Protein AF-A0A7C1DWI2-F1 (afdb_monomer_lite)

Secondary structure (DSSP, 8-state):
--HHHHHHHHHHHHHTTSPTT----HHHHHHHTT-TTTHHHHHHHHH--

Radius of gyration: 10.4 Å; chains: 1; bounding box: 26×22×21 Å

pLDDT: mean 88.08, std 10.91, range [49.88, 96.88]

Sequence (49 aa):
MDTDDHFFFRVYEVVKKIPPGRVTSYGAIARYLGSAGAARMVGWAMNQS

Structure (mmCIF, N/CA/C/O backbone):
data_AF-A0A7C1DWI2-F1
#
_entry.id   AF-A0A7C1DWI2-F1
#
loop_
_atom_site.group_PDB
_atom_site.id
_atom_site.type_symbol
_atom_site.label_atom_id
_atom_site.label_alt_id
_atom_site.label_comp_id
_atom_site.label_asym_id
_atom_site.label_entity_id
_atom_site.label_seq_id
_atom_site.pdbx_PDB_ins_code
_atom_site.Cartn_x
_atom_site.Cartn_y
_atom_site.Cartn_z
_atom_site.occupancy
_atom_site.B_iso_or_equiv
_atom_site.auth_seq_id
_atom_site.auth_comp_id
_atom_site.auth_asym_id
_atom_site.auth_atom_id
_atom_site.pdbx_PDB_model_num
ATOM 1 N N . MET A 1 1 ? 15.380 15.545 -11.626 1.00 49.88 1 MET A N 1
ATOM 2 C CA . MET A 1 1 ? 14.139 15.065 -10.993 1.00 49.88 1 MET A CA 1
ATOM 3 C C . MET A 1 1 ? 14.326 13.576 -10.812 1.00 49.88 1 MET A C 1
ATOM 5 O O . MET A 1 1 ? 14.327 12.855 -11.808 1.00 49.88 1 MET A O 1
ATOM 9 N N . ASP A 1 2 ? 14.643 13.153 -9.597 1.00 60.97 2 ASP A N 1
ATOM 10 C CA . ASP A 1 2 ? 15.007 11.774 -9.299 1.00 60.97 2 ASP A CA 1
ATOM 11 C C . ASP A 1 2 ? 13.818 10.843 -9.557 1.00 60.97 2 ASP A C 1
ATOM 13 O O . ASP A 1 2 ? 12.669 11.133 -9.225 1.00 60.97 2 ASP A O 1
ATOM 17 N N . THR A 1 3 ? 14.074 9.737 -10.252 1.00 65.56 3 THR A N 1
ATOM 18 C CA . THR A 1 3 ? 13.017 8.805 -10.686 1.00 65.56 3 THR A CA 1
ATOM 19 C C . THR A 1 3 ? 12.355 8.111 -9.487 1.00 65.56 3 THR A C 1
ATOM 21 O O . THR A 1 3 ?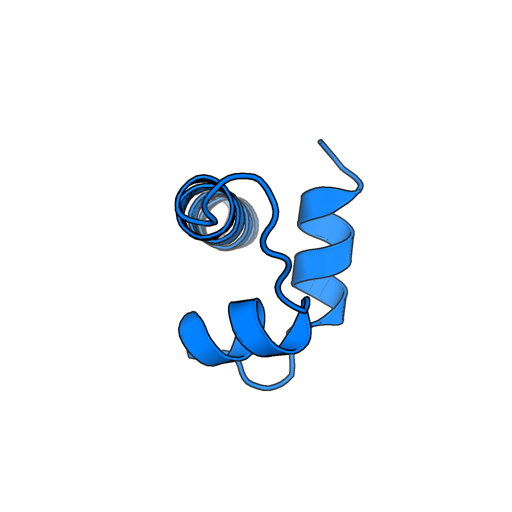 11.182 7.727 -9.554 1.00 65.56 3 THR A O 1
ATOM 24 N N . ASP A 1 4 ? 13.084 8.024 -8.373 1.00 69.06 4 ASP A N 1
ATOM 25 C CA . ASP A 1 4 ? 12.638 7.442 -7.109 1.00 69.06 4 ASP A CA 1
ATOM 26 C C . ASP A 1 4 ? 11.555 8.290 -6.428 1.00 69.06 4 ASP A C 1
ATOM 28 O O . ASP A 1 4 ? 10.544 7.742 -5.978 1.00 69.06 4 ASP A O 1
ATOM 32 N N . ASP A 1 5 ? 11.667 9.622 -6.479 1.00 77.25 5 ASP A N 1
ATOM 33 C CA . ASP A 1 5 ? 10.652 10.539 -5.941 1.00 77.25 5 ASP A CA 1
ATOM 34 C C . ASP A 1 5 ? 9.297 10.330 -6.622 1.00 77.25 5 ASP A C 1
ATOM 36 O O . ASP A 1 5 ? 8.243 10.303 -5.981 1.00 77.25 5 ASP A O 1
ATOM 40 N N . HIS A 1 6 ? 9.312 10.101 -7.938 1.00 85.69 6 HIS A N 1
ATOM 41 C CA . HIS A 1 6 ? 8.096 9.834 -8.699 1.00 85.69 6 HIS A CA 1
ATOM 42 C C . HIS 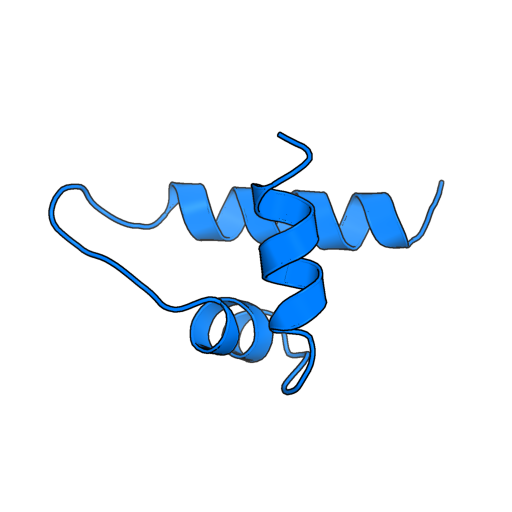A 1 6 ? 7.482 8.464 -8.359 1.00 85.69 6 HIS A C 1
ATOM 44 O O . HIS A 1 6 ? 6.261 8.281 -8.427 1.00 85.69 6 HIS A O 1
ATOM 50 N N . PHE A 1 7 ? 8.290 7.469 -7.987 1.00 86.06 7 PHE A N 1
ATOM 51 C CA . PHE A 1 7 ? 7.769 6.190 -7.508 1.00 86.06 7 PHE A CA 1
ATOM 52 C C . PHE A 1 7 ? 7.134 6.333 -6.119 1.00 86.06 7 PHE A C 1
ATOM 54 O O . PHE A 1 7 ? 5.998 5.893 -5.931 1.00 86.06 7 PHE A O 1
ATOM 61 N N . PHE A 1 8 ? 7.804 7.003 -5.180 1.00 90.00 8 PHE A N 1
ATOM 62 C CA . PHE A 1 8 ? 7.293 7.210 -3.823 1.00 90.00 8 PHE A CA 1
ATOM 63 C C . PHE A 1 8 ? 6.030 8.066 -3.800 1.00 90.00 8 PHE A C 1
ATOM 65 O O . PHE A 1 8 ? 5.051 7.691 -3.156 1.00 90.00 8 PHE A O 1
ATOM 72 N N . PHE A 1 9 ? 5.981 9.140 -4.589 1.00 91.62 9 PHE A N 1
ATOM 73 C CA . PHE A 1 9 ? 4.776 9.954 -4.734 1.00 91.62 9 PHE A CA 1
ATOM 74 C C . PHE A 1 9 ? 3.561 9.117 -5.160 1.00 91.62 9 PHE A C 1
ATOM 76 O O . PHE A 1 9 ? 2.495 9.188 -4.547 1.00 91.62 9 PHE A O 1
ATOM 83 N N . ARG A 1 10 ? 3.730 8.247 -6.164 1.00 92.19 10 ARG A N 1
ATOM 84 C CA . ARG A 1 10 ? 2.656 7.352 -6.618 1.00 92.19 10 ARG A CA 1
ATOM 85 C C . ARG A 1 10 ? 2.232 6.349 -5.545 1.00 92.19 10 ARG A C 1
ATOM 87 O O . ARG A 1 10 ? 1.047 6.039 -5.462 1.00 92.19 10 ARG A O 1
ATOM 94 N N . VAL A 1 11 ? 3.157 5.860 -4.717 1.00 92.69 11 VAL A N 1
ATOM 95 C CA . VAL A 1 11 ? 2.824 5.005 -3.564 1.00 92.69 11 VAL A CA 1
ATOM 96 C C . VAL A 1 11 ? 1.911 5.751 -2.591 1.00 92.69 11 VAL A C 1
ATOM 98 O O . VAL A 1 11 ? 0.852 5.228 -2.239 1.00 92.69 11 VAL A O 1
ATOM 101 N N . TYR A 1 12 ? 2.261 6.982 -2.218 1.00 92.75 12 TYR A N 1
ATOM 102 C CA . TYR A 1 12 ? 1.455 7.787 -1.298 1.00 92.75 12 TYR A CA 1
ATOM 103 C C . TYR A 1 12 ? 0.053 8.077 -1.841 1.00 92.75 12 TYR A C 1
ATOM 105 O O . TYR A 1 12 ? -0.932 7.944 -1.113 1.00 92.75 12 TYR A O 1
ATOM 113 N N . GLU A 1 13 ? -0.067 8.401 -3.128 1.00 94.31 13 GLU A N 1
ATOM 114 C CA . GLU A 1 13 ? -1.362 8.642 -3.776 1.00 94.31 13 GLU A CA 1
ATOM 115 C C . GLU A 1 13 ? -2.270 7.405 -3.788 1.00 94.31 13 GLU A C 1
ATOM 117 O O . GLU A 1 13 ? -3.494 7.526 -3.735 1.00 94.31 13 GLU A O 1
ATOM 122 N N . VAL A 1 14 ? -1.697 6.201 -3.831 1.00 93.94 14 VAL A N 1
ATOM 123 C CA . VAL A 1 14 ? -2.467 4.954 -3.723 1.00 93.94 14 VAL A CA 1
ATOM 124 C C . VAL A 1 14 ? -2.883 4.692 -2.280 1.00 93.94 14 VAL A C 1
ATOM 126 O O . VAL A 1 14 ? -4.034 4.336 -2.035 1.00 93.94 14 VAL A O 1
ATOM 129 N N . VAL A 1 15 ? -1.980 4.893 -1.319 1.00 94.00 15 VAL A N 1
ATOM 130 C CA . VAL A 1 15 ? -2.257 4.650 0.104 1.00 94.00 15 VAL A CA 1
ATOM 131 C C . VAL A 1 15 ? -3.372 5.558 0.624 1.00 94.00 15 VAL A C 1
ATOM 133 O O . VAL A 1 15 ? -4.257 5.078 1.329 1.00 94.00 15 VAL A O 1
ATOM 136 N N . LYS A 1 16 ? -3.415 6.828 0.203 1.00 94.56 16 LYS A N 1
ATOM 137 C CA . LYS A 1 16 ? -4.498 7.769 0.554 1.00 94.56 16 LYS A CA 1
ATOM 138 C C . LYS A 1 16 ? -5.894 7.307 0.120 1.00 94.56 16 LYS A C 1
ATOM 140 O O . LYS A 1 16 ? -6.884 7.775 0.670 1.00 94.56 16 LYS A O 1
ATOM 145 N N . LYS A 1 17 ? -5.996 6.409 -0.865 1.00 95.81 17 LYS A N 1
ATOM 146 C CA . LYS A 1 17 ? -7.279 5.878 -1.359 1.00 95.81 17 LYS A CA 1
ATOM 147 C C . LYS A 1 17 ? -7.805 4.712 -0.522 1.00 95.81 17 LYS A C 1
ATOM 149 O O . LYS A 1 17 ? -8.920 4.255 -0.767 1.00 95.81 17 LYS A O 1
ATOM 154 N N . ILE A 1 18 ? -7.021 4.195 0.427 1.00 94.62 18 ILE A N 1
ATOM 155 C CA . ILE A 1 18 ? -7.441 3.086 1.286 1.00 94.62 18 ILE A CA 1
ATOM 156 C C . ILE A 1 18 ? -8.461 3.625 2.301 1.00 94.62 18 ILE A C 1
ATOM 158 O O . ILE A 1 18 ? -8.128 4.519 3.079 1.00 94.62 18 ILE A O 1
ATOM 162 N N . PRO A 1 19 ? -9.701 3.108 2.317 1.00 96.88 19 PRO A N 1
ATOM 163 C CA . PRO A 1 19 ? -10.719 3.593 3.237 1.00 96.88 19 PRO A CA 1
ATOM 164 C C . PRO A 1 19 ? -10.409 3.180 4.687 1.00 96.88 19 PRO A C 1
ATOM 166 O O . PRO A 1 19 ? -9.769 2.147 4.917 1.00 96.88 19 PRO A O 1
ATOM 169 N N . PRO A 1 20 ? -10.895 3.944 5.682 1.00 96.12 20 PRO A N 1
ATOM 170 C CA . PRO A 1 20 ? -10.671 3.635 7.090 1.00 96.12 20 PRO A CA 1
ATOM 171 C C . PRO A 1 20 ? -11.231 2.254 7.454 1.00 96.12 20 PRO A C 1
ATOM 173 O O . PRO A 1 20 ? -12.280 1.837 6.963 1.00 96.12 20 PRO A O 1
ATOM 176 N N . GLY A 1 21 ? -10.512 1.521 8.309 1.00 96.88 21 GLY A N 1
ATOM 177 C CA . GLY A 1 21 ? -10.874 0.151 8.694 1.00 96.88 21 GLY A CA 1
ATOM 178 C C . GLY A 1 21 ? -10.555 -0.919 7.641 1.00 96.88 21 GLY A C 1
ATOM 179 O O . GLY A 1 21 ? -10.844 -2.094 7.859 1.00 96.88 21 GLY A O 1
ATOM 180 N N . ARG A 1 22 ? -9.943 -0.552 6.506 1.00 96.81 22 ARG A N 1
ATOM 181 C CA . ARG A 1 22 ? -9.379 -1.496 5.533 1.00 96.81 22 ARG A CA 1
ATOM 182 C C . ARG A 1 22 ? -7.859 -1.419 5.531 1.00 96.81 22 ARG A C 1
ATOM 184 O O . ARG A 1 22 ? -7.264 -0.399 5.858 1.00 96.81 22 ARG A O 1
ATOM 191 N N . VAL A 1 23 ? -7.244 -2.520 5.117 1.00 95.75 23 VAL A N 1
ATOM 192 C CA . VAL A 1 23 ? -5.795 -2.637 4.959 1.00 95.75 23 VAL A CA 1
ATOM 193 C C . VAL A 1 23 ? -5.471 -3.210 3.587 1.00 95.75 23 VAL A C 1
ATOM 195 O O . VAL A 1 23 ? -6.270 -3.933 2.992 1.00 95.75 23 VAL A O 1
ATOM 198 N N . THR A 1 24 ? -4.283 -2.893 3.090 1.00 94.94 24 THR A N 1
ATOM 199 C CA . THR A 1 24 ? -3.705 -3.498 1.888 1.00 94.94 24 THR A CA 1
ATOM 200 C C . THR A 1 24 ? -2.265 -3.909 2.177 1.00 94.94 24 THR A C 1
ATOM 202 O O . THR A 1 24 ? -1.684 -3.485 3.175 1.00 94.94 24 THR A O 1
ATOM 205 N N . SER A 1 25 ? -1.675 -4.731 1.313 1.00 95.00 25 SER A N 1
ATOM 206 C CA . SER A 1 25 ? -0.273 -5.135 1.441 1.00 95.00 25 SER A CA 1
ATOM 207 C C . SER A 1 25 ? 0.636 -4.326 0.517 1.00 95.00 25 SER A C 1
ATOM 209 O O . SER A 1 25 ? 0.229 -3.897 -0.565 1.00 95.00 25 SER A O 1
ATOM 211 N N . TYR A 1 26 ? 1.911 -4.185 0.886 1.00 94.94 26 TYR A N 1
ATOM 212 C CA . TYR A 1 26 ? 2.912 -3.536 0.030 1.00 94.94 26 TYR A CA 1
ATOM 213 C C . TYR A 1 26 ? 3.045 -4.212 -1.340 1.00 94.94 26 TYR A C 1
ATOM 215 O O . TYR A 1 26 ? 3.223 -3.541 -2.354 1.00 94.94 26 TYR A O 1
ATOM 223 N N . GLY A 1 27 ? 2.889 -5.538 -1.394 1.00 94.44 27 GLY A N 1
ATOM 224 C CA . GLY A 1 27 ? 2.851 -6.280 -2.653 1.00 94.44 27 GLY A CA 1
ATOM 225 C C . GLY A 1 27 ? 1.637 -5.938 -3.519 1.00 94.44 27 GLY A C 1
ATOM 226 O O . GLY A 1 27 ? 1.772 -5.850 -4.737 1.00 94.44 27 GLY A O 1
ATOM 227 N N . ALA A 1 28 ? 0.467 -5.707 -2.916 1.00 94.75 28 ALA A N 1
ATOM 228 C CA . ALA A 1 28 ? -0.726 -5.285 -3.645 1.00 94.75 28 ALA A CA 1
ATOM 229 C C . ALA A 1 28 ? -0.567 -3.873 -4.225 1.00 94.75 28 ALA A C 1
ATOM 231 O O . ALA A 1 28 ? -0.876 -3.671 -5.396 1.00 94.75 28 ALA A O 1
ATOM 232 N N . ILE A 1 29 ? -0.008 -2.931 -3.457 1.00 94.00 29 ILE A N 1
ATOM 233 C CA . ILE A 1 29 ? 0.303 -1.574 -3.940 1.00 94.00 29 ILE A CA 1
ATOM 234 C C . ILE A 1 29 ? 1.319 -1.633 -5.090 1.00 94.00 29 ILE A C 1
ATOM 236 O O . ILE A 1 29 ? 1.105 -1.032 -6.139 1.00 94.00 29 ILE A O 1
ATOM 240 N N . ALA A 1 30 ? 2.394 -2.411 -4.937 1.00 94.12 30 ALA A N 1
ATOM 241 C CA . ALA A 1 30 ? 3.415 -2.568 -5.971 1.00 94.12 30 ALA A CA 1
ATOM 242 C C . ALA A 1 30 ? 2.845 -3.162 -7.273 1.00 94.12 30 ALA A C 1
ATOM 244 O O . ALA A 1 30 ? 3.156 -2.678 -8.360 1.00 94.12 30 ALA A O 1
ATOM 245 N N . ARG A 1 31 ? 1.967 -4.173 -7.172 1.00 94.12 31 ARG A N 1
ATOM 246 C CA . ARG A 1 31 ? 1.254 -4.738 -8.332 1.00 94.12 31 ARG A CA 1
ATOM 247 C C . ARG A 1 31 ? 0.301 -3.736 -8.971 1.00 94.12 31 ARG A C 1
ATOM 249 O O . ARG A 1 31 ? 0.266 -3.654 -10.192 1.00 94.12 31 ARG A O 1
ATOM 256 N N . TYR A 1 32 ? -0.438 -2.974 -8.168 1.00 92.94 32 TYR A N 1
ATOM 257 C CA . TYR A 1 32 ? -1.343 -1.934 -8.659 1.00 92.94 32 TYR A CA 1
ATOM 258 C C . TYR A 1 32 ? -0.599 -0.862 -9.469 1.00 92.94 32 TYR A C 1
ATOM 260 O O . TYR A 1 32 ? -1.107 -0.378 -10.473 1.00 92.94 32 TYR A O 1
ATOM 268 N N . LEU A 1 33 ? 0.639 -0.546 -9.079 1.00 91.50 33 LEU A N 1
ATOM 269 C CA . LEU A 1 33 ? 1.519 0.384 -9.790 1.00 91.50 33 LEU A CA 1
ATOM 270 C C . LEU A 1 33 ? 2.264 -0.239 -10.989 1.00 91.50 33 LEU A C 1
ATOM 272 O O . LEU A 1 33 ? 3.090 0.437 -11.599 1.00 91.50 33 LEU A O 1
ATOM 276 N N . GLY A 1 34 ? 2.001 -1.505 -11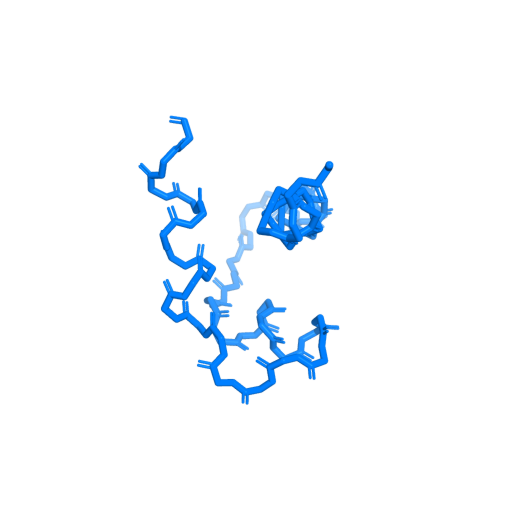.330 1.00 88.75 34 GLY A N 1
ATOM 277 C CA . GLY A 1 34 ? 2.634 -2.202 -12.457 1.00 88.75 34 GLY A CA 1
ATOM 278 C C . GLY A 1 34 ? 4.043 -2.740 -12.179 1.00 88.75 34 GLY A C 1
ATOM 279 O O . GLY A 1 34 ? 4.646 -3.338 -13.064 1.00 88.75 34 GLY A O 1
ATOM 280 N N . SER A 1 35 ? 4.555 -2.602 -10.953 1.00 84.25 3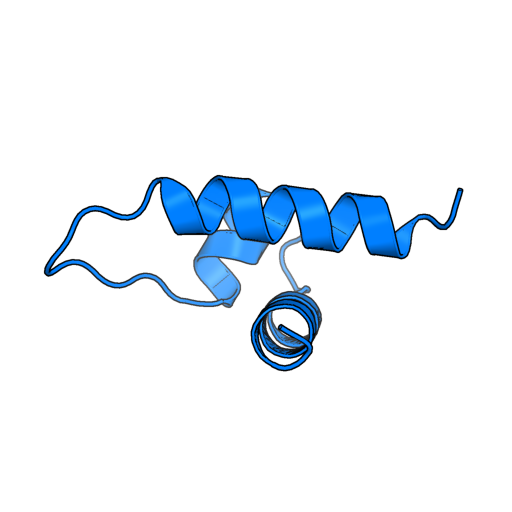5 SER A N 1
ATOM 281 C CA . SER A 1 35 ? 5.878 -3.092 -10.543 1.00 84.25 35 SER A CA 1
ATOM 282 C C . SER A 1 35 ? 5.750 -4.305 -9.624 1.00 84.25 35 SER A C 1
ATOM 284 O O . SER A 1 35 ? 6.075 -4.252 -8.433 1.00 84.25 35 SER A O 1
ATOM 286 N N . ALA A 1 36 ? 5.263 -5.424 -10.166 1.00 76.31 36 ALA A N 1
ATOM 287 C CA . ALA A 1 36 ? 5.208 -6.691 -9.441 1.00 76.31 36 ALA A CA 1
ATOM 288 C C . ALA A 1 36 ? 6.630 -7.110 -8.999 1.00 76.31 36 ALA A C 1
ATOM 290 O O . ALA A 1 36 ? 7.437 -7.542 -9.809 1.00 76.31 36 ALA A O 1
ATOM 291 N N . GLY A 1 37 ? 6.947 -6.932 -7.710 1.00 84.00 37 GLY A N 1
ATOM 292 C CA . GLY A 1 37 ? 8.288 -7.160 -7.140 1.00 84.00 37 GLY A CA 1
ATOM 293 C C . GLY A 1 37 ? 8.830 -5.981 -6.323 1.00 84.00 37 GLY A C 1
ATOM 294 O O . GLY A 1 37 ? 9.646 -6.173 -5.426 1.00 84.00 37 GLY A O 1
ATOM 295 N N . ALA A 1 38 ? 8.291 -4.776 -6.519 1.00 89.88 38 ALA A N 1
ATOM 296 C CA . ALA A 1 38 ? 8.703 -3.565 -5.803 1.00 89.88 38 ALA A CA 1
ATOM 297 C C . ALA A 1 38 ? 8.151 -3.452 -4.366 1.00 89.88 38 ALA A C 1
ATOM 299 O O . ALA A 1 38 ? 8.189 -2.380 -3.770 1.00 89.88 38 ALA A O 1
ATOM 300 N N . ALA A 1 39 ? 7.649 -4.542 -3.777 1.00 91.81 39 ALA A N 1
ATOM 301 C CA . ALA A 1 39 ? 7.030 -4.527 -2.448 1.00 91.81 39 ALA A CA 1
ATOM 302 C C . ALA A 1 39 ? 7.972 -3.978 -1.357 1.00 91.81 39 ALA A C 1
ATOM 304 O O . ALA A 1 39 ? 7.531 -3.261 -0.464 1.00 91.81 39 ALA A O 1
ATOM 305 N N . ARG A 1 40 ? 9.277 -4.273 -1.451 1.00 92.25 40 ARG A N 1
ATOM 306 C CA . ARG A 1 40 ? 10.290 -3.723 -0.534 1.00 92.25 40 ARG A CA 1
ATOM 307 C C . ARG A 1 40 ? 10.471 -2.214 -0.700 1.00 92.25 40 ARG A C 1
ATOM 309 O O . ARG A 1 40 ? 10.544 -1.520 0.305 1.00 92.25 40 ARG A O 1
ATOM 316 N N . MET A 1 41 ? 10.473 -1.711 -1.938 1.00 90.69 41 MET A N 1
ATOM 317 C CA . MET A 1 41 ? 10.569 -0.271 -2.212 1.00 90.69 41 MET A CA 1
ATOM 318 C C . MET A 1 41 ? 9.341 0.488 -1.705 1.00 90.69 41 MET A C 1
ATOM 320 O O . MET A 1 41 ? 9.485 1.570 -1.156 1.00 90.69 41 MET A O 1
ATOM 324 N N . VAL A 1 42 ? 8.143 -0.098 -1.815 1.00 92.62 42 VAL A N 1
ATOM 325 C CA . VAL A 1 42 ? 6.926 0.459 -1.196 1.00 92.62 42 VAL A CA 1
ATOM 326 C C . VAL A 1 42 ? 7.080 0.542 0.325 1.00 92.62 42 VAL A C 1
ATOM 328 O O . VAL A 1 42 ? 6.745 1.561 0.917 1.00 92.62 42 VAL A O 1
ATOM 331 N N . GLY A 1 43 ? 7.619 -0.505 0.958 1.00 92.56 43 GLY A N 1
ATOM 332 C CA . GLY A 1 43 ? 7.902 -0.490 2.395 1.00 92.56 43 GLY A CA 1
ATOM 333 C C . GLY A 1 43 ? 8.911 0.591 2.791 1.00 92.56 43 GLY A C 1
ATOM 334 O O . GLY A 1 43 ? 8.715 1.262 3.796 1.00 92.56 43 GLY A O 1
ATOM 335 N N . TRP A 1 44 ? 9.956 0.803 1.987 1.00 92.19 44 TRP A N 1
ATOM 336 C CA . TRP A 1 44 ? 10.911 1.895 2.198 1.00 92.19 44 TRP A CA 1
ATOM 337 C C . TRP A 1 44 ? 10.261 3.267 2.049 1.00 92.19 44 TRP A C 1
ATOM 339 O O . TRP A 1 44 ? 10.480 4.112 2.908 1.00 92.19 44 TRP A O 1
ATOM 349 N N . ALA A 1 45 ? 9.424 3.457 1.025 1.00 90.31 45 ALA A N 1
ATOM 350 C CA . ALA A 1 45 ? 8.662 4.687 0.832 1.00 90.31 45 ALA A CA 1
ATOM 351 C C . ALA A 1 45 ? 7.832 5.012 2.080 1.00 90.31 45 ALA A C 1
ATOM 353 O O . ALA A 1 45 ? 7.929 6.100 2.620 1.00 90.31 45 ALA A O 1
ATOM 354 N N . MET A 1 46 ? 7.091 4.030 2.597 1.00 89.62 46 MET A N 1
ATOM 355 C CA . MET A 1 46 ? 6.243 4.210 3.780 1.00 89.62 46 MET A CA 1
ATOM 356 C C . MET A 1 46 ? 7.020 4.355 5.097 1.00 89.62 46 MET A C 1
ATOM 358 O O . MET A 1 46 ? 6.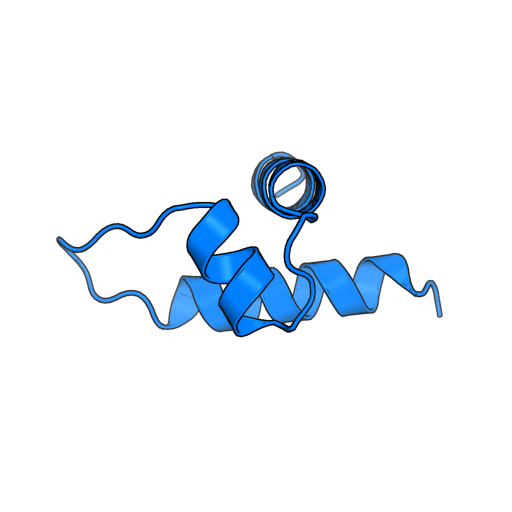442 4.806 6.077 1.00 89.62 46 MET A O 1
ATOM 362 N N . ASN A 1 47 ? 8.291 3.945 5.146 1.00 89.06 47 ASN A N 1
ATOM 363 C CA . ASN A 1 47 ? 9.140 4.051 6.337 1.00 89.06 47 ASN A CA 1
ATOM 364 C C . ASN A 1 47 ? 9.970 5.346 6.374 1.00 89.06 47 ASN A C 1
ATOM 366 O O . ASN A 1 47 ? 10.427 5.740 7.441 1.00 89.06 47 ASN A O 1
ATOM 370 N N . GLN A 1 48 ? 10.198 5.988 5.226 1.00 71.38 48 GLN A N 1
ATOM 371 C CA . GLN A 1 48 ? 10.898 7.275 5.117 1.00 71.38 48 GLN A CA 1
ATOM 372 C C . GLN A 1 48 ? 9.939 8.482 5.169 1.00 71.38 48 GLN A C 1
ATOM 374 O O . GLN A 1 48 ? 10.270 9.545 4.651 1.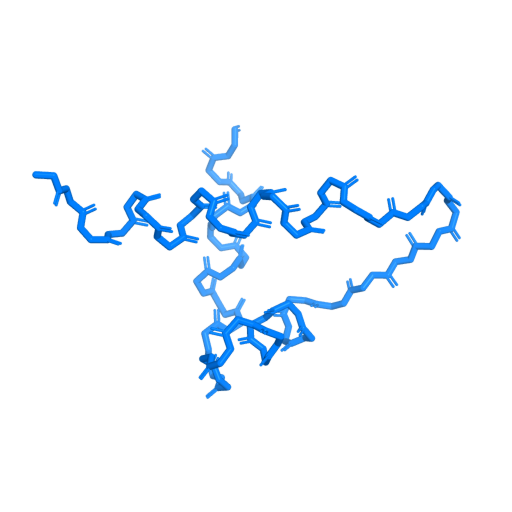00 71.38 48 GLN A O 1
ATOM 379 N N . SER A 1 49 ? 8.743 8.308 5.742 1.00 55.91 49 SER A N 1
ATOM 380 C CA . SER A 1 49 ? 7.686 9.329 5.797 1.00 55.91 49 SER A CA 1
ATOM 381 C C . SER A 1 49 ? 7.915 10.400 6.854 1.00 55.91 49 SER A C 1
ATOM 383 O O . SER A 1 49 ? 8.244 9.998 7.995 1.00 55.91 49 SER A O 1
#

Foldseek 3Di:
DDPLVVVLVQLVVVVVPADPPDDDALQVSCVVVVNNPCSVSSVVSVVVD